Protein AF-A0AA41JHC5-F1 (afdb_monomer_lite)

Sequence (137 aa):
MDTFNIVTPEVTVVEKSEFVQSLSDEYSNNIMLVYNGYAYSFTSIDGGNTESGDTVITLESDNNRIPSSDTHEAGVYELHTDSHCYTLHVYRRDILRSSREGNPTLVLYVRDHESYEYGFGEQMQASIDSRWTRHYE

Foldseek 3Di:
DDDDDDDDDDWPFDDLVVVQVCQVVQPFCFKWKDDPNDIDTFRHWHWDADPVRWIKIKTWHPPQDDDDDPDQDQDWMWIDGPWKIKTFRFPGKDWDQDPDRRIIMIMTGGPGMIMDTVPVVVVVVVVPPPPVPDPDD

Secondary structure (DSSP, 8-state):
-PPP-------B---HHHHHHHHHH---S-EEEEETTEEEEESEEEEEE-TTS-EEEEEE-SSS-----SS---EEEEEE-SSEEEEEEEEEEEEEE-TTT--EEEEEEEEEEEEEETTHHHHHHHHS-GGGG----

Structure (mmCIF, N/CA/C/O backbone):
data_AF-A0AA41JHC5-F1
#
_entry.id   AF-A0AA41JHC5-F1
#
loop_
_atom_site.group_PDB
_atom_site.id
_atom_site.type_symbol
_atom_site.label_atom_id
_atom_site.label_alt_id
_atom_site.label_comp_id
_atom_site.label_asym_id
_atom_site.label_entity_id
_atom_site.label_seq_id
_atom_site.pdbx_PDB_ins_code
_atom_site.Cartn_x
_atom_site.Cartn_y
_atom_site.Cartn_z
_atom_site.occupancy
_atom_site.B_iso_or_equiv
_atom_site.auth_seq_id
_atom_site.auth_comp_id
_atom_site.auth_asym_id
_atom_site.auth_atom_id
_atom_site.pdbx_PDB_model_num
ATOM 1 N N . MET A 1 1 ? -34.062 -26.096 9.152 1.00 37.75 1 MET A N 1
ATOM 2 C CA . MET A 1 1 ? -33.210 -25.253 8.292 1.00 37.75 1 MET A CA 1
ATOM 3 C C . MET A 1 1 ? -32.660 -24.182 9.202 1.00 37.75 1 MET A C 1
ATOM 5 O O . MET A 1 1 ? -33.449 -23.369 9.661 1.00 37.75 1 MET A O 1
ATOM 9 N N . ASP A 1 2 ? -31.375 -24.256 9.536 1.00 43.06 2 ASP A N 1
ATOM 10 C CA . ASP A 1 2 ? -30.721 -23.230 10.347 1.00 43.06 2 ASP A CA 1
ATOM 11 C C . ASP A 1 2 ? -30.351 -22.057 9.438 1.00 43.06 2 ASP A C 1
ATOM 13 O O . ASP A 1 2 ? -29.655 -22.218 8.436 1.00 43.06 2 ASP A O 1
ATOM 17 N N . THR A 1 3 ? -30.897 -20.884 9.740 1.00 42.12 3 THR A N 1
ATOM 18 C CA . THR A 1 3 ? -30.563 -19.624 9.076 1.00 42.12 3 THR A CA 1
ATOM 19 C C . THR A 1 3 ? -29.264 -19.085 9.658 1.00 42.12 3 THR A C 1
ATOM 21 O O . THR A 1 3 ? -29.205 -18.773 10.846 1.00 42.12 3 THR A O 1
ATOM 24 N N . PHE A 1 4 ? -28.234 -18.955 8.826 1.00 42.31 4 PHE A N 1
ATOM 25 C CA . PHE A 1 4 ? -27.011 -18.244 9.182 1.00 42.31 4 PHE A CA 1
ATOM 26 C C . PHE A 1 4 ? -27.235 -16.744 8.968 1.00 42.31 4 PHE A C 1
ATOM 28 O O . PHE A 1 4 ? -27.512 -16.312 7.850 1.00 42.31 4 PHE A O 1
ATOM 35 N N . ASN A 1 5 ? -27.129 -15.956 10.038 1.00 37.88 5 ASN A N 1
ATOM 36 C CA . ASN A 1 5 ? -27.062 -14.502 9.934 1.00 37.88 5 ASN A CA 1
ATOM 37 C C . ASN A 1 5 ? -25.648 -14.122 9.499 1.00 37.88 5 ASN A C 1
ATOM 39 O O . ASN A 1 5 ? -24.709 -14.198 10.287 1.00 37.88 5 ASN A O 1
ATOM 43 N N . ILE A 1 6 ? -25.504 -13.726 8.238 1.00 41.00 6 ILE A N 1
ATOM 44 C CA . ILE A 1 6 ? -24.296 -13.063 7.754 1.00 41.00 6 ILE A CA 1
ATOM 45 C C . ILE A 1 6 ? -24.460 -11.589 8.121 1.00 41.00 6 ILE A C 1
ATOM 47 O O . ILE A 1 6 ? -25.295 -10.898 7.541 1.00 41.00 6 ILE A O 1
ATOM 51 N N . VAL A 1 7 ? -23.720 -11.129 9.129 1.00 46.22 7 VAL A N 1
ATOM 52 C CA . VAL A 1 7 ? -23.624 -9.699 9.436 1.00 46.22 7 VAL A CA 1
ATOM 53 C C . VAL A 1 7 ? -22.674 -9.104 8.405 1.00 46.22 7 VAL A C 1
ATOM 55 O O . VAL A 1 7 ? -21.486 -9.418 8.399 1.00 46.22 7 VAL A O 1
ATOM 58 N N . THR A 1 8 ? -23.218 -8.323 7.477 1.00 40.31 8 THR A N 1
ATOM 59 C CA . THR A 1 8 ? -22.424 -7.579 6.497 1.00 40.31 8 THR A CA 1
ATOM 60 C C . THR A 1 8 ? -21.538 -6.586 7.254 1.00 40.31 8 THR A C 1
ATOM 62 O O . THR A 1 8 ? -22.070 -5.898 8.129 1.00 40.31 8 THR A O 1
ATOM 65 N N . PRO A 1 9 ? -20.224 -6.508 6.971 1.00 48.38 9 PRO A N 1
ATOM 66 C CA . PRO A 1 9 ? -19.355 -5.547 7.636 1.00 48.38 9 PRO A CA 1
ATOM 67 C C . PRO A 1 9 ? -19.883 -4.129 7.414 1.00 48.38 9 PRO A C 1
ATOM 69 O O . PRO A 1 9 ? -20.328 -3.779 6.317 1.00 48.38 9 PRO A O 1
ATOM 72 N N . GLU A 1 10 ? -19.860 -3.331 8.476 1.00 44.47 10 GLU A N 1
ATOM 73 C CA . GLU A 1 10 ? -20.140 -1.907 8.382 1.00 44.47 10 GLU A CA 1
ATOM 74 C C . GLU A 1 10 ? -18.922 -1.269 7.712 1.00 44.47 10 GLU A C 1
ATOM 76 O O . GLU A 1 10 ? -17.845 -1.181 8.296 1.00 44.47 10 GLU A O 1
ATOM 81 N N . VAL A 1 11 ? -19.064 -0.945 6.426 1.00 45.16 11 VAL A N 1
ATOM 82 C CA . VAL A 1 11 ? -18.025 -0.250 5.669 1.00 45.16 11 VAL A CA 1
ATOM 83 C C . VAL A 1 11 ? -17.971 1.172 6.203 1.00 45.16 11 VAL A C 1
ATOM 85 O O . VAL A 1 11 ? -18.859 1.984 5.923 1.00 45.16 11 VAL A O 1
ATOM 88 N N . THR A 1 12 ? -16.940 1.474 6.983 1.00 50.91 12 THR A N 1
ATOM 89 C CA . THR A 1 12 ? -16.666 2.849 7.379 1.00 50.91 12 THR A CA 1
ATOM 90 C C . THR A 1 12 ? -16.015 3.540 6.192 1.00 50.91 12 THR A C 1
ATOM 92 O O . THR A 1 12 ? -14.877 3.253 5.827 1.00 50.91 12 THR A O 1
ATOM 95 N N . VAL A 1 13 ? -16.752 4.449 5.556 1.00 52.34 13 VAL A N 1
ATOM 96 C CA . VAL A 1 13 ? -16.164 5.354 4.568 1.00 52.34 13 VAL A CA 1
ATOM 97 C C . VAL A 1 13 ? -15.363 6.391 5.346 1.00 52.34 13 VAL A C 1
ATOM 99 O O . VAL A 1 13 ? -15.932 7.334 5.892 1.00 52.34 13 VAL A O 1
ATOM 102 N N . VAL A 1 14 ? -14.055 6.176 5.450 1.00 57.12 14 VAL A N 1
ATOM 103 C CA . VAL A 1 14 ? -13.131 7.121 6.083 1.00 57.12 14 VAL A CA 1
ATOM 104 C C . VAL A 1 14 ? -12.909 8.292 5.126 1.00 57.12 14 VAL A C 1
ATOM 106 O O . VAL A 1 14 ? -12.709 8.107 3.921 1.00 57.12 14 VAL A O 1
ATOM 109 N N . GLU A 1 15 ? -12.967 9.526 5.632 1.00 60.53 15 GLU A N 1
ATOM 110 C CA . GLU A 1 15 ? -12.646 10.679 4.794 1.00 60.53 15 GLU A CA 1
ATOM 111 C C . GLU A 1 15 ? -11.172 10.617 4.364 1.00 60.53 15 GLU A C 1
ATOM 113 O O . GLU A 1 15 ? -10.288 10.245 5.133 1.00 60.53 15 GLU A O 1
ATOM 118 N N . LYS A 1 16 ? -10.865 11.026 3.126 1.00 61.09 16 LYS A N 1
ATOM 119 C CA . LYS A 1 16 ? -9.495 10.951 2.573 1.00 61.09 16 LYS A CA 1
ATOM 120 C C . LYS A 1 16 ? -8.427 11.613 3.455 1.00 61.09 16 LYS A C 1
ATOM 122 O O . LYS A 1 16 ? -7.280 11.173 3.454 1.00 61.09 16 LYS A O 1
ATOM 127 N N . SER A 1 17 ? -8.785 12.671 4.184 1.00 60.66 17 SER A N 1
ATOM 128 C CA . SER A 1 17 ? -7.898 13.350 5.136 1.00 60.66 17 SER A CA 1
ATOM 129 C C . SER A 1 17 ? -7.616 12.532 6.394 1.00 60.66 17 SER A C 1
ATOM 131 O O . SER A 1 17 ? -6.518 12.620 6.932 1.00 60.66 17 SER A O 1
ATOM 133 N N . GLU A 1 18 ? -8.581 11.737 6.849 1.00 68.19 18 GLU A N 1
ATOM 134 C CA . GLU A 1 18 ? -8.436 10.866 8.015 1.00 68.19 18 GLU A CA 1
ATOM 135 C C . GLU A 1 18 ? -7.629 9.614 7.660 1.00 68.19 18 GLU A C 1
ATOM 137 O O . GLU A 1 18 ? -6.784 9.200 8.438 1.00 68.19 18 GLU A O 1
ATOM 142 N N . PHE A 1 19 ? -7.781 9.087 6.443 1.00 73.81 19 PHE A N 1
ATOM 143 C CA . PHE A 1 19 ? -7.035 7.921 5.964 1.00 73.81 19 PHE A CA 1
ATOM 144 C C . PHE A 1 19 ? -5.514 8.113 5.952 1.00 73.81 19 PHE A C 1
ATOM 146 O O . PHE A 1 19 ? -4.775 7.268 6.454 1.00 73.81 19 PHE A O 1
ATOM 153 N N . VAL A 1 20 ? -5.034 9.232 5.397 1.00 75.62 20 VAL A N 1
ATOM 154 C CA . VAL A 1 20 ? -3.593 9.538 5.379 1.00 75.62 20 VAL A CA 1
ATOM 155 C C . VAL A 1 20 ? -3.059 9.671 6.803 1.00 75.62 20 VAL A C 1
ATOM 157 O O . VAL A 1 20 ? -1.993 9.145 7.104 1.00 75.62 20 VAL A O 1
ATOM 160 N N . GLN A 1 21 ? -3.825 10.319 7.684 1.00 75.12 21 GLN A N 1
ATOM 161 C CA . GLN A 1 21 ? -3.465 10.460 9.090 1.00 75.12 21 GLN A CA 1
ATOM 162 C C . GLN A 1 21 ? -3.399 9.094 9.789 1.00 75.12 21 GLN A C 1
ATOM 164 O O . GLN A 1 21 ? -2.420 8.820 10.475 1.00 75.12 21 GLN A O 1
ATOM 169 N N . SER A 1 22 ? -4.378 8.213 9.558 1.00 75.94 22 SER A N 1
ATOM 170 C CA . SER A 1 22 ? -4.388 6.849 10.096 1.00 75.94 22 SER A CA 1
ATOM 171 C C . SER A 1 22 ? -3.165 6.048 9.658 1.00 75.94 22 SER A C 1
ATOM 173 O O . SER A 1 22 ? -2.537 5.417 10.499 1.00 75.94 22 SER A O 1
ATOM 175 N N . LEU A 1 23 ? -2.776 6.117 8.380 1.00 78.31 23 LEU A N 1
ATOM 176 C CA . LEU A 1 23 ? -1.573 5.436 7.890 1.00 78.31 23 LEU A CA 1
ATOM 177 C C . LEU A 1 23 ? -0.281 5.991 8.506 1.00 78.31 23 LEU A C 1
ATOM 179 O O . LEU A 1 23 ? 0.626 5.219 8.799 1.00 78.31 23 LEU A O 1
ATOM 183 N N . SER A 1 24 ? -0.183 7.310 8.697 1.00 72.19 24 SER A N 1
ATOM 184 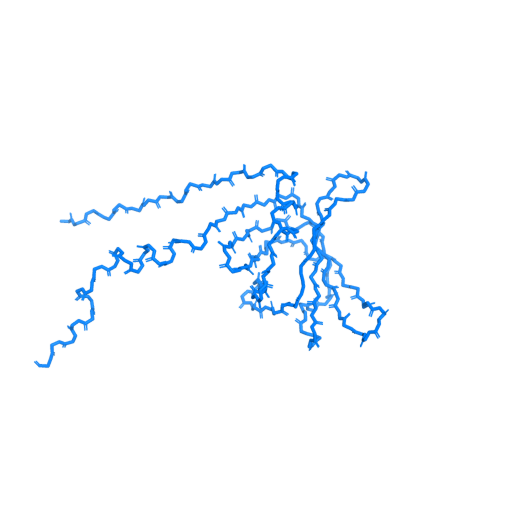C CA . SER A 1 24 ? 0.997 7.945 9.300 1.00 72.19 24 SER A CA 1
ATOM 185 C C . SER A 1 24 ? 1.110 7.702 10.809 1.00 72.19 24 SER A C 1
ATOM 187 O O . SER A 1 24 ? 2.222 7.624 11.333 1.00 72.19 24 SER A O 1
ATOM 189 N N . ASP A 1 25 ? -0.020 7.591 11.510 1.00 71.69 25 ASP A N 1
ATOM 190 C CA . ASP A 1 25 ? -0.064 7.306 12.949 1.00 71.69 25 ASP A CA 1
ATOM 191 C C . ASP A 1 25 ? 0.112 5.808 13.248 1.00 71.69 25 ASP A C 1
ATOM 193 O O . ASP A 1 25 ? 0.493 5.424 14.361 1.00 71.69 25 ASP A O 1
ATOM 197 N N . GLU A 1 26 ? -0.139 4.949 12.259 1.00 66.62 26 GLU A N 1
ATOM 198 C CA . GLU A 1 26 ? -0.013 3.506 12.386 1.00 66.62 26 GLU A CA 1
ATOM 199 C C . GLU A 1 26 ? 1.454 3.064 12.281 1.00 66.62 26 GLU A C 1
ATOM 201 O O . GLU A 1 26 ? 2.006 2.791 11.215 1.00 66.62 26 GLU A O 1
ATOM 206 N N . TYR A 1 27 ? 2.098 2.946 13.442 1.00 62.59 27 TYR A N 1
ATOM 207 C CA . TYR A 1 27 ? 3.426 2.347 13.558 1.00 62.59 27 TYR A CA 1
ATOM 208 C C . TYR A 1 27 ? 3.324 0.818 13.447 1.00 62.59 27 TYR A C 1
ATOM 210 O O . TYR A 1 27 ? 3.307 0.111 14.456 1.00 62.59 27 TYR A O 1
ATOM 218 N N . SER A 1 28 ? 3.204 0.303 12.221 1.00 67.12 28 SER A N 1
ATOM 219 C CA . SER A 1 28 ? 3.044 -1.135 11.989 1.00 67.12 28 SER A CA 1
ATOM 220 C C . SER A 1 28 ? 4.378 -1.848 11.774 1.00 67.12 28 SER A C 1
ATOM 222 O O . SER A 1 28 ? 5.206 -1.428 10.967 1.00 67.12 28 SER A O 1
ATOM 224 N N . ASN A 1 29 ? 4.567 -2.972 12.471 1.00 68.50 29 ASN A N 1
ATOM 225 C CA . ASN A 1 29 ? 5.686 -3.890 12.225 1.00 68.50 29 ASN A CA 1
ATOM 226 C C . ASN A 1 29 ? 5.355 -4.930 11.141 1.00 68.50 29 ASN A C 1
ATOM 228 O O . ASN A 1 29 ? 6.223 -5.719 10.766 1.00 68.50 29 ASN A O 1
ATOM 232 N N . ASN A 1 30 ? 4.107 -4.962 10.665 1.00 81.44 30 ASN A N 1
ATOM 233 C CA . ASN A 1 30 ? 3.605 -5.960 9.734 1.00 81.44 30 ASN A CA 1
ATOM 234 C C . ASN A 1 30 ? 2.814 -5.303 8.600 1.00 81.44 30 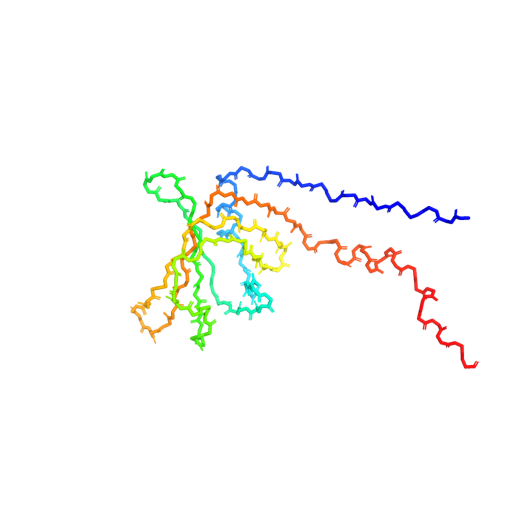ASN A C 1
ATOM 236 O O . ASN A 1 30 ? 1.586 -5.269 8.607 1.00 81.44 30 ASN A O 1
ATOM 240 N N . ILE A 1 31 ? 3.544 -4.788 7.612 1.00 88.50 31 ILE A N 1
ATOM 241 C CA . ILE A 1 31 ? 2.959 -4.157 6.431 1.00 88.50 31 ILE A CA 1
ATOM 242 C C . ILE A 1 31 ? 3.002 -5.166 5.285 1.00 88.50 31 ILE A C 1
ATOM 244 O O . ILE A 1 31 ? 4.074 -5.532 4.788 1.00 88.50 31 ILE A O 1
ATOM 248 N N . MET A 1 32 ? 1.829 -5.621 4.852 1.00 89.81 32 MET A N 1
ATOM 249 C CA . MET A 1 32 ? 1.682 -6.572 3.751 1.00 89.81 32 MET A CA 1
ATOM 250 C C . MET A 1 32 ? 0.776 -5.995 2.668 1.00 89.81 32 MET A C 1
ATOM 252 O O . MET A 1 32 ? -0.336 -5.566 2.947 1.00 89.81 32 MET A O 1
ATOM 256 N N . LEU A 1 33 ? 1.217 -6.042 1.414 1.00 89.81 33 LEU A N 1
ATOM 257 C CA . LEU A 1 33 ? 0.375 -5.736 0.260 1.00 89.81 33 LEU A CA 1
ATOM 258 C C . LEU A 1 33 ? 0.026 -7.029 -0.467 1.00 89.81 33 LEU A C 1
ATOM 260 O O . LEU A 1 33 ? 0.925 -7.751 -0.902 1.00 89.81 33 LEU A O 1
ATOM 264 N N . VAL A 1 34 ? -1.258 -7.296 -0.656 1.00 89.06 34 VAL A N 1
ATOM 265 C CA . VAL A 1 34 ? -1.752 -8.381 -1.495 1.00 89.06 34 VAL A CA 1
ATOM 266 C C . VAL A 1 34 ? -2.188 -7.816 -2.842 1.00 89.06 34 VAL A C 1
ATOM 268 O O . VAL A 1 34 ? -2.980 -6.878 -2.939 1.00 89.06 34 VAL A O 1
ATOM 271 N N . TYR A 1 35 ? -1.637 -8.389 -3.908 1.00 85.31 35 TYR A N 1
ATOM 272 C CA . TYR A 1 35 ? -1.953 -8.022 -5.282 1.00 85.31 35 TYR A CA 1
ATOM 273 C C . TYR A 1 35 ? -1.866 -9.244 -6.194 1.00 85.31 35 TYR A C 1
ATOM 275 O O . TYR A 1 35 ? -0.895 -9.999 -6.137 1.00 85.31 35 TYR A O 1
ATOM 283 N N . ASN A 1 36 ? -2.879 -9.449 -7.042 1.00 81.81 36 ASN A N 1
ATOM 284 C CA . ASN A 1 36 ? -2.968 -10.589 -7.965 1.00 81.81 36 ASN A CA 1
ATOM 285 C C . ASN A 1 36 ? -2.714 -11.959 -7.294 1.00 81.81 36 ASN A C 1
ATOM 287 O O . ASN A 1 36 ? -2.129 -12.856 -7.897 1.00 81.81 36 ASN A O 1
ATOM 291 N N . GLY A 1 37 ? -3.145 -12.123 -6.037 1.00 77.19 37 GLY A N 1
ATOM 292 C CA . GLY A 1 37 ? -2.977 -13.364 -5.271 1.00 77.19 37 GLY A CA 1
ATOM 293 C C . GLY A 1 37 ? -1.586 -13.578 -4.660 1.00 77.19 37 GLY A C 1
ATOM 294 O O . GLY A 1 37 ? -1.335 -14.643 -4.101 1.00 77.19 37 GLY A O 1
ATOM 295 N N . TYR A 1 38 ? -0.693 -12.589 -4.735 1.00 83.06 38 TYR A N 1
ATOM 296 C CA . TYR A 1 38 ? 0.625 -12.612 -4.098 1.00 83.06 38 TYR A CA 1
ATOM 297 C C . TYR A 1 38 ? 0.699 -11.591 -2.966 1.00 83.06 38 TYR A C 1
ATOM 299 O O . TYR A 1 38 ? 0.200 -10.479 -3.112 1.00 83.06 38 TYR A O 1
ATOM 307 N N . ALA A 1 39 ? 1.359 -11.961 -1.867 1.00 86.75 39 ALA A N 1
ATOM 308 C CA . ALA A 1 39 ? 1.621 -11.081 -0.731 1.00 86.75 39 ALA A CA 1
ATOM 309 C C . ALA A 1 39 ? 3.073 -10.573 -0.750 1.00 86.75 39 ALA A C 1
ATOM 311 O O . ALA A 1 39 ? 4.011 -11.355 -0.936 1.00 86.75 39 ALA A O 1
ATOM 312 N N . TYR A 1 40 ? 3.251 -9.272 -0.527 1.00 87.69 40 TYR A N 1
ATOM 313 C CA . TYR A 1 40 ? 4.533 -8.566 -0.543 1.00 87.69 40 TYR A CA 1
ATOM 314 C C . TYR A 1 40 ? 4.740 -7.824 0.776 1.00 87.69 40 TYR A C 1
ATOM 316 O O . TYR A 1 40 ? 3.863 -7.082 1.207 1.00 87.69 40 TYR A O 1
ATOM 324 N N . SER A 1 41 ? 5.885 -8.044 1.421 1.00 88.69 41 SER A N 1
ATOM 325 C CA . SER A 1 41 ? 6.227 -7.447 2.717 1.00 88.69 41 SER A CA 1
ATOM 326 C C . SER A 1 41 ? 6.953 -6.122 2.552 1.00 88.69 41 SER A C 1
ATOM 328 O O . SER A 1 41 ? 7.904 -6.038 1.767 1.00 88.69 41 SER A O 1
ATOM 330 N N . PHE A 1 42 ? 6.571 -5.145 3.364 1.00 88.50 42 PHE A N 1
ATOM 331 C CA . PHE A 1 42 ? 7.184 -3.826 3.412 1.00 88.50 42 PHE A CA 1
ATOM 332 C C . PHE A 1 42 ? 7.633 -3.503 4.835 1.00 88.50 42 PHE A C 1
ATOM 334 O O . PHE A 1 42 ? 7.077 -4.005 5.810 1.00 88.50 42 PHE A O 1
ATOM 341 N N . THR A 1 43 ? 8.678 -2.694 4.941 1.00 88.31 43 THR A N 1
ATOM 342 C CA . THR A 1 43 ? 9.269 -2.272 6.216 1.00 88.31 43 THR A CA 1
ATOM 343 C C . THR A 1 43 ? 8.800 -0.898 6.652 1.00 88.31 43 THR A C 1
ATOM 345 O O . THR A 1 43 ? 8.917 -0.560 7.826 1.00 88.31 43 THR A O 1
ATOM 348 N N . SER A 1 44 ? 8.272 -0.105 5.724 1.00 87.75 44 SER A N 1
ATOM 349 C CA . SER A 1 44 ? 7.672 1.184 6.029 1.00 87.75 44 SER A CA 1
ATOM 350 C C . SER A 1 44 ? 6.499 1.473 5.104 1.00 87.75 44 SER A C 1
ATOM 352 O O . SER A 1 44 ? 6.441 1.013 3.957 1.00 87.75 44 SER A O 1
ATOM 354 N N . ILE A 1 45 ? 5.563 2.241 5.646 1.00 88.06 45 ILE A N 1
ATOM 355 C CA . ILE A 1 45 ? 4.431 2.820 4.946 1.00 88.06 45 ILE A CA 1
ATOM 356 C C . ILE A 1 45 ? 4.405 4.309 5.256 1.00 88.06 45 ILE A C 1
ATOM 358 O O . ILE A 1 45 ? 4.651 4.718 6.388 1.00 88.06 45 ILE A O 1
ATOM 362 N N . ASP A 1 46 ? 4.129 5.107 4.237 1.00 86.62 46 ASP A N 1
ATOM 363 C CA . ASP A 1 46 ? 3.891 6.534 4.376 1.00 86.62 46 ASP A CA 1
ATOM 364 C C . ASP A 1 46 ? 2.729 6.960 3.477 1.00 86.62 46 ASP A C 1
ATOM 366 O O . ASP A 1 46 ? 2.493 6.378 2.412 1.00 86.62 46 ASP A O 1
ATOM 370 N N . GLY A 1 47 ? 1.998 7.975 3.918 1.00 86.44 47 GLY A N 1
ATOM 371 C CA . GLY A 1 47 ? 0.828 8.515 3.246 1.00 86.44 47 GLY A CA 1
ATOM 372 C C . GLY A 1 47 ? 1.018 9.993 2.932 1.00 86.44 47 GLY A C 1
ATOM 373 O O . GLY A 1 47 ? 1.612 10.748 3.695 1.00 86.44 47 GLY A O 1
ATOM 374 N N . GLY A 1 48 ? 0.477 10.444 1.807 1.00 86.50 48 GLY A N 1
ATOM 375 C CA . GLY A 1 48 ? 0.521 11.851 1.439 1.00 86.50 48 GLY A CA 1
ATOM 376 C C . GLY A 1 48 ? -0.551 12.228 0.437 1.00 86.50 48 GLY A C 1
ATOM 377 O O . GLY A 1 48 ? -1.286 11.388 -0.078 1.00 86.50 48 GLY A O 1
ATOM 378 N N . ASN A 1 49 ? -0.621 13.520 0.136 1.00 85.44 49 ASN A N 1
ATOM 379 C CA . ASN A 1 49 ? -1.441 14.036 -0.950 1.00 85.44 49 ASN A CA 1
ATOM 380 C C . ASN A 1 49 ? -0.539 14.729 -1.970 1.00 85.44 49 ASN A C 1
ATOM 382 O O . ASN A 1 49 ? 0.384 15.459 -1.606 1.00 85.44 49 ASN A O 1
ATOM 386 N N . THR A 1 50 ? -0.803 14.511 -3.255 1.00 81.38 50 THR A N 1
ATOM 387 C CA . THR A 1 50 ? -0.174 15.296 -4.323 1.00 81.38 50 THR A CA 1
ATOM 388 C C . THR A 1 50 ? -0.706 16.729 -4.325 1.00 81.38 50 THR A C 1
ATOM 390 O O . THR A 1 50 ? -1.792 17.005 -3.816 1.00 81.38 50 THR A O 1
ATOM 393 N N . GLU A 1 51 ? -0.006 17.638 -5.007 1.00 77.56 51 GLU A N 1
ATOM 394 C CA . GLU A 1 51 ? -0.502 19.001 -5.269 1.00 7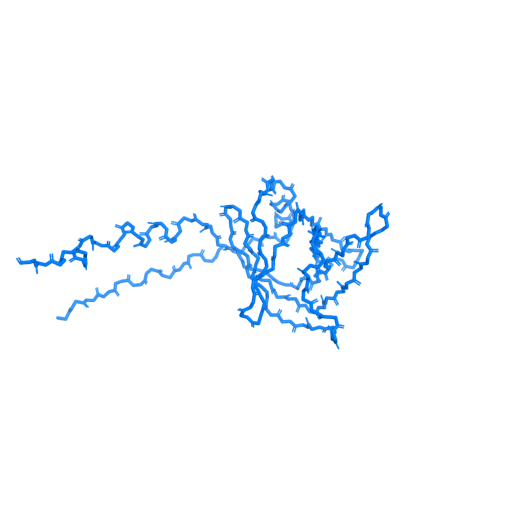7.56 51 GLU A CA 1
ATOM 395 C C . GLU A 1 51 ? -1.849 19.017 -6.018 1.00 77.56 51 GLU A C 1
ATOM 397 O O . GLU A 1 51 ? -2.589 19.994 -5.951 1.00 77.56 51 GLU A O 1
ATOM 402 N N . SER A 1 52 ? -2.178 17.926 -6.721 1.00 75.56 52 SER A N 1
ATOM 403 C CA . SER A 1 52 ? -3.447 17.749 -7.440 1.00 75.56 52 SER A CA 1
ATOM 404 C C . SER A 1 52 ? -4.588 17.238 -6.548 1.00 75.56 52 SER A C 1
ATOM 406 O O . SER A 1 52 ? -5.719 17.143 -7.016 1.00 75.56 52 SER A O 1
ATOM 408 N N . GLY A 1 53 ? -4.313 16.921 -5.276 1.00 72.81 53 GLY A N 1
ATOM 409 C CA . GLY A 1 53 ? -5.293 16.395 -4.319 1.00 72.81 53 GLY A CA 1
ATOM 410 C C . GLY A 1 53 ? -5.474 14.875 -4.354 1.00 72.81 53 GLY A C 1
ATOM 411 O O . GLY A 1 53 ? -6.368 14.356 -3.687 1.00 72.81 53 GLY A O 1
ATOM 412 N N . ASP A 1 54 ? -4.648 14.153 -5.114 1.00 80.38 54 ASP A N 1
ATOM 413 C CA . ASP A 1 54 ? -4.660 12.687 -5.112 1.00 80.38 54 ASP A CA 1
ATOM 414 C C . ASP A 1 54 ? -3.928 12.127 -3.897 1.00 80.38 54 ASP A C 1
ATOM 416 O O . ASP A 1 54 ? -2.825 12.579 -3.582 1.00 80.38 54 ASP A O 1
ATOM 420 N N . THR A 1 55 ? -4.501 11.094 -3.286 1.00 87.00 55 THR A N 1
ATOM 421 C CA . THR A 1 55 ? -3.874 10.345 -2.199 1.00 87.00 55 THR A CA 1
ATOM 422 C C . THR A 1 55 ? -2.772 9.442 -2.747 1.00 87.00 55 THR A C 1
ATOM 424 O O . THR A 1 55 ? -2.961 8.724 -3.733 1.00 87.00 55 THR A O 1
ATOM 427 N N . VAL A 1 56 ? -1.617 9.470 -2.092 1.00 89.44 56 VAL A N 1
ATOM 428 C CA . VAL A 1 56 ? -0.439 8.674 -2.432 1.00 89.44 56 VAL A CA 1
ATOM 429 C C . VAL A 1 56 ? -0.039 7.845 -1.229 1.00 89.44 56 VAL A C 1
ATOM 431 O O . VAL A 1 56 ? 0.060 8.369 -0.123 1.00 89.44 56 VAL A O 1
ATOM 434 N N . ILE A 1 57 ? 0.224 6.565 -1.467 1.00 90.81 57 ILE A N 1
ATOM 435 C CA . ILE A 1 57 ? 0.796 5.655 -0.476 1.00 90.81 57 ILE A CA 1
ATOM 436 C C . ILE A 1 57 ? 2.165 5.219 -0.971 1.00 90.81 57 ILE A C 1
ATOM 438 O O . ILE A 1 57 ? 2.315 4.796 -2.119 1.00 90.81 57 ILE A O 1
ATOM 442 N N . THR A 1 58 ? 3.154 5.320 -0.099 1.00 90.38 58 THR A N 1
ATOM 443 C CA . THR A 1 58 ? 4.540 4.952 -0.360 1.00 90.38 58 THR A CA 1
ATOM 444 C C . THR A 1 58 ? 4.900 3.772 0.529 1.00 90.38 58 THR A C 1
ATOM 446 O O . THR A 1 58 ? 4.722 3.839 1.739 1.00 90.38 58 THR A O 1
ATOM 449 N N . LEU A 1 59 ? 5.391 2.688 -0.067 1.00 90.38 59 LEU A N 1
ATOM 450 C CA . LEU A 1 59 ? 5.760 1.458 0.633 1.00 90.38 59 LEU A CA 1
ATOM 451 C C . LEU A 1 59 ? 7.224 1.121 0.339 1.00 90.38 59 LEU A C 1
ATOM 453 O O . LEU A 1 59 ? 7.594 0.979 -0.829 1.00 90.38 59 LEU A O 1
ATOM 457 N N . GLU A 1 60 ? 8.064 0.973 1.362 1.00 89.69 60 GLU A N 1
ATOM 458 C CA . GLU A 1 60 ? 9.481 0.606 1.197 1.00 89.69 60 GLU A CA 1
ATOM 459 C C . GLU A 1 60 ? 9.719 -0.872 1.512 1.00 89.69 60 GLU A C 1
ATOM 461 O O . GLU A 1 60 ? 9.183 -1.407 2.480 1.00 89.69 60 GLU A O 1
ATOM 466 N N . SER A 1 61 ? 10.517 -1.549 0.684 1.00 87.06 61 SER A N 1
ATOM 467 C CA . SER A 1 61 ? 10.883 -2.956 0.869 1.00 87.06 61 SER A CA 1
ATOM 468 C C . SER A 1 61 ? 12.386 -3.095 1.110 1.00 87.06 61 SER A C 1
ATOM 470 O O . SER A 1 61 ? 13.192 -2.582 0.336 1.00 87.06 61 SER A O 1
ATOM 472 N N . ASP A 1 62 ? 12.771 -3.843 2.142 1.00 81.81 62 ASP A N 1
ATOM 473 C CA . ASP A 1 62 ? 14.166 -4.118 2.523 1.00 81.81 62 ASP A CA 1
ATOM 474 C C . ASP A 1 62 ? 14.838 -5.238 1.708 1.00 81.81 62 ASP A C 1
ATOM 476 O O . ASP A 1 62 ? 16.056 -5.407 1.740 1.00 81.81 62 ASP A O 1
ATOM 480 N N . ASN A 1 63 ? 14.055 -6.035 0.981 1.00 74.75 63 ASN A N 1
ATOM 481 C CA . ASN A 1 63 ? 14.506 -7.288 0.371 1.00 74.75 63 ASN A CA 1
ATOM 482 C C . ASN A 1 63 ? 14.319 -7.328 -1.154 1.00 74.75 63 ASN A C 1
ATOM 484 O O . ASN A 1 63 ? 14.409 -8.390 -1.777 1.00 74.75 63 ASN A O 1
ATOM 488 N N . ASN A 1 64 ? 14.071 -6.167 -1.760 1.00 72.88 64 ASN A N 1
ATOM 489 C CA . ASN A 1 64 ? 13.786 -5.986 -3.181 1.00 72.88 64 ASN A CA 1
ATOM 490 C C . ASN A 1 64 ? 12.560 -6.756 -3.712 1.00 72.88 64 ASN A C 1
ATOM 492 O O . ASN A 1 64 ? 12.428 -6.918 -4.929 1.00 72.88 64 ASN A O 1
ATOM 496 N N . ARG A 1 65 ? 11.658 -7.239 -2.848 1.00 77.75 65 ARG A N 1
ATOM 497 C CA . ARG A 1 65 ? 10.461 -7.984 -3.266 1.00 77.75 65 ARG A CA 1
ATOM 498 C C . ARG A 1 65 ? 9.262 -7.059 -3.346 1.00 77.75 65 ARG A C 1
ATOM 500 O O . ARG A 1 65 ? 8.419 -7.018 -2.459 1.00 77.75 65 ARG A O 1
ATOM 507 N N . ILE A 1 66 ? 9.176 -6.365 -4.467 1.00 81.44 66 ILE A N 1
ATOM 508 C CA . ILE A 1 66 ? 7.997 -5.596 -4.855 1.00 81.44 66 ILE A CA 1
ATOM 509 C C . ILE A 1 66 ? 7.352 -6.217 -6.102 1.00 81.44 66 ILE A C 1
ATOM 511 O O . ILE A 1 66 ? 8.036 -6.935 -6.842 1.00 81.44 66 ILE A O 1
ATOM 515 N N . PRO A 1 67 ? 6.057 -5.965 -6.359 1.00 80.56 67 PRO A N 1
ATOM 516 C CA . PRO A 1 67 ? 5.422 -6.342 -7.621 1.00 80.56 67 PRO A CA 1
ATOM 517 C C . PRO A 1 67 ? 6.252 -5.859 -8.826 1.00 80.56 67 PRO A C 1
ATOM 519 O O . PRO A 1 67 ? 6.763 -4.738 -8.800 1.00 80.56 67 PRO A O 1
ATOM 522 N N . SER A 1 68 ? 6.416 -6.682 -9.871 1.00 73.69 68 SER A N 1
ATOM 523 C CA . SER A 1 68 ? 7.227 -6.306 -11.044 1.00 73.69 68 SER A CA 1
ATOM 524 C C . SER A 1 68 ? 6.617 -5.127 -11.816 1.00 73.69 68 SER A C 1
ATOM 526 O O . SER A 1 68 ? 5.411 -4.892 -11.783 1.00 73.69 68 SER A O 1
ATOM 528 N N . SER A 1 69 ? 7.472 -4.353 -12.493 1.00 63.00 69 SER A N 1
ATOM 529 C CA . SER A 1 69 ? 7.169 -3.016 -13.023 1.00 63.00 69 SER A CA 1
ATOM 530 C C . SER A 1 69 ? 6.627 -2.979 -14.453 1.00 63.00 69 SER A C 1
ATOM 532 O O . SER A 1 69 ? 6.802 -1.972 -15.136 1.00 63.00 69 SER A O 1
ATOM 534 N N . ASP A 1 70 ? 6.019 -4.048 -14.957 1.00 56.16 70 ASP A N 1
ATOM 535 C CA . ASP A 1 70 ? 5.824 -4.162 -16.410 1.00 56.16 70 ASP A CA 1
ATOM 536 C C . ASP A 1 70 ? 4.672 -3.290 -16.957 1.00 56.16 70 ASP A C 1
ATOM 538 O O . ASP A 1 70 ? 4.498 -3.171 -18.169 1.00 56.16 70 ASP A O 1
ATOM 542 N N . THR A 1 71 ? 3.933 -2.602 -16.079 1.00 54.25 71 THR A N 1
ATOM 543 C CA . THR A 1 71 ? 2.753 -1.782 -16.401 1.00 54.25 71 THR A CA 1
ATOM 544 C C . THR A 1 71 ? 2.430 -0.767 -15.286 1.00 54.25 71 THR A C 1
ATOM 546 O O . THR A 1 71 ? 2.583 -1.054 -14.090 1.00 54.25 71 THR A O 1
ATOM 549 N N . HIS A 1 72 ? 1.899 0.405 -15.674 1.00 65.56 72 HIS A N 1
ATOM 550 C CA . HIS A 1 72 ? 1.138 1.315 -14.798 1.00 65.56 72 HIS A CA 1
ATOM 551 C C . HIS A 1 72 ? -0.203 0.662 -14.427 1.00 65.56 72 HIS A C 1
ATOM 553 O O . HIS A 1 72 ? -1.267 1.068 -14.890 1.00 65.56 72 HIS A O 1
ATOM 559 N N . GLU A 1 73 ? -0.143 -0.426 -13.671 1.00 73.56 73 GLU A N 1
ATOM 560 C CA . GLU A 1 73 ? -1.302 -1.264 -13.390 1.00 73.56 73 GLU A CA 1
ATOM 561 C C . GLU A 1 73 ? -2.225 -0.572 -12.389 1.00 73.56 73 GLU A C 1
ATOM 563 O O . GLU A 1 73 ? -1.996 -0.567 -11.182 1.00 73.56 73 GLU A O 1
ATOM 568 N N . ALA A 1 74 ? -3.275 0.048 -12.926 1.00 85.81 74 ALA A N 1
ATOM 569 C CA . ALA A 1 74 ? -4.474 0.342 -12.166 1.00 85.81 74 ALA A CA 1
ATOM 570 C C . ALA A 1 74 ? -5.110 -0.976 -11.702 1.00 85.81 74 ALA A C 1
ATOM 572 O O . ALA A 1 74 ? -5.097 -1.973 -12.429 1.00 85.81 74 ALA A O 1
ATOM 573 N N . GLY A 1 75 ? -5.696 -0.984 -10.514 1.00 88.38 75 GLY A N 1
ATOM 574 C CA . GLY A 1 75 ? -6.301 -2.182 -9.962 1.00 88.38 75 GLY A CA 1
ATOM 575 C C . GLY A 1 75 ? -6.719 -2.022 -8.513 1.00 88.38 75 GLY A C 1
ATOM 576 O O . GLY A 1 75 ? -6.676 -0.932 -7.943 1.00 88.38 75 GLY A O 1
ATOM 577 N N . VAL A 1 76 ? -7.133 -3.146 -7.942 1.00 89.62 76 VAL A N 1
ATOM 578 C CA . VAL A 1 76 ? -7.461 -3.259 -6.525 1.00 89.62 76 VAL A CA 1
ATOM 579 C C . VAL A 1 76 ? -6.273 -3.888 -5.816 1.00 89.62 76 VAL A C 1
ATOM 581 O O . VAL A 1 76 ? -5.768 -4.928 -6.245 1.00 89.62 76 VAL A O 1
ATOM 584 N N . TYR A 1 77 ? -5.825 -3.229 -4.758 1.00 91.06 77 TYR A N 1
ATOM 585 C CA . TYR A 1 77 ? -4.761 -3.691 -3.882 1.00 91.06 77 TYR A CA 1
ATOM 586 C C . TYR A 1 77 ? -5.328 -3.836 -2.481 1.00 91.06 77 TYR A C 1
ATOM 588 O O . TYR A 1 77 ? -6.156 -3.029 -2.074 1.00 91.06 77 TYR A O 1
ATOM 596 N N . GLU A 1 78 ? -4.871 -4.836 -1.746 1.00 90.81 78 GLU A N 1
ATOM 597 C CA . GLU A 1 78 ? -5.262 -5.019 -0.353 1.00 90.81 78 GLU A CA 1
ATOM 598 C C . GLU A 1 78 ? -4.033 -4.774 0.517 1.00 90.81 78 GLU A C 1
ATOM 600 O O . GLU A 1 78 ? -2.998 -5.419 0.352 1.00 90.81 78 GLU A O 1
ATOM 605 N N . LEU A 1 79 ? -4.104 -3.764 1.374 1.00 90.25 79 LEU A N 1
ATOM 606 C CA . LEU A 1 79 ? -3.035 -3.375 2.276 1.00 90.25 79 LEU A CA 1
ATOM 607 C C . LEU A 1 79 ? -3.417 -3.803 3.683 1.00 90.25 79 LEU A C 1
ATOM 609 O O . LEU A 1 79 ? -4.431 -3.371 4.215 1.00 90.25 79 LEU A O 1
ATOM 613 N N . HIS A 1 80 ? -2.566 -4.598 4.299 1.00 88.50 80 HIS A N 1
ATOM 614 C CA . HIS A 1 80 ? -2.741 -5.067 5.656 1.00 88.50 80 HIS A CA 1
ATOM 615 C C . HIS A 1 80 ? -1.681 -4.442 6.549 1.00 88.50 80 HIS A C 1
ATOM 617 O O . HIS A 1 80 ? -0.490 -4.461 6.224 1.00 88.50 80 HIS A O 1
ATOM 623 N N . THR A 1 81 ? -2.145 -3.928 7.675 1.00 86.25 81 THR A N 1
ATOM 624 C CA . THR A 1 81 ? -1.354 -3.459 8.805 1.00 86.25 81 THR A CA 1
ATOM 625 C C . THR A 1 81 ? -1.714 -4.291 10.037 1.00 86.25 81 THR A C 1
ATOM 627 O O . THR A 1 81 ? -2.544 -5.202 9.968 1.00 86.25 81 THR A O 1
ATOM 630 N N . ASP A 1 82 ? -1.091 -4.009 11.181 1.00 80.81 82 ASP A N 1
ATOM 631 C CA . ASP A 1 82 ? -1.373 -4.741 12.422 1.00 80.81 82 ASP A CA 1
ATOM 632 C C . ASP A 1 82 ? -2.833 -4.600 12.882 1.00 80.81 82 ASP A C 1
ATOM 634 O O . ASP A 1 82 ? -3.375 -5.529 13.480 1.00 80.81 82 ASP A O 1
ATOM 638 N N . SER A 1 83 ? -3.472 -3.453 12.623 1.00 76.75 83 SER A N 1
ATOM 639 C CA . SER A 1 83 ? -4.817 -3.166 13.135 1.00 76.75 83 SER A CA 1
ATOM 640 C C . SER A 1 83 ? -5.899 -3.079 12.061 1.00 76.75 83 SER A C 1
ATOM 642 O O . SER A 1 83 ? -7.078 -3.248 12.378 1.00 76.75 83 SER A O 1
ATOM 644 N N . HIS A 1 84 ? -5.524 -2.884 10.794 1.00 81.75 84 HIS A N 1
ATOM 645 C CA . HIS A 1 84 ? -6.474 -2.664 9.711 1.00 81.75 84 HIS A CA 1
ATOM 646 C C . HIS A 1 84 ? -6.126 -3.425 8.428 1.00 81.75 84 HIS A C 1
ATOM 648 O O . HIS A 1 84 ? -4.983 -3.770 8.133 1.00 81.75 84 HIS A O 1
ATOM 654 N N . CYS A 1 85 ? -7.160 -3.662 7.633 1.00 86.06 85 CYS A N 1
ATOM 655 C CA . CYS A 1 85 ? -7.067 -4.000 6.229 1.00 86.06 85 CYS A CA 1
ATOM 656 C C . CYS A 1 85 ? -7.698 -2.867 5.415 1.00 86.06 85 CYS A C 1
ATOM 658 O O . CYS A 1 85 ? -8.792 -2.398 5.728 1.00 86.06 85 CYS A O 1
ATOM 660 N N . TYR A 1 86 ? -7.016 -2.441 4.361 1.00 86.75 86 TYR A N 1
ATOM 661 C CA . TYR A 1 86 ? -7.469 -1.411 3.446 1.00 86.75 86 TYR A CA 1
ATOM 662 C C . TYR A 1 86 ? -7.582 -1.987 2.041 1.00 86.75 86 TYR A C 1
ATOM 664 O O . TYR A 1 86 ? -6.604 -2.475 1.475 1.00 86.75 86 TYR A O 1
ATOM 672 N N . THR A 1 87 ? -8.761 -1.873 1.440 1.00 89.94 87 THR A N 1
ATOM 673 C CA . THR A 1 87 ? -8.928 -2.090 0.002 1.00 89.94 87 THR A CA 1
ATOM 674 C C . THR A 1 87 ? -8.648 -0.777 -0.714 1.00 89.94 87 THR A C 1
ATOM 676 O O . THR A 1 87 ? -9.299 0.229 -0.457 1.00 89.94 87 THR A O 1
ATOM 679 N N . LEU A 1 88 ? -7.661 -0.768 -1.605 1.00 90.75 88 LEU A N 1
ATOM 680 C CA . LEU A 1 88 ? -7.165 0.416 -2.296 1.00 90.75 88 LEU A CA 1
ATOM 681 C C . LEU A 1 88 ? -7.513 0.342 -3.782 1.00 90.75 88 LEU A C 1
ATOM 683 O O . LEU A 1 88 ? -7.059 -0.552 -4.500 1.00 90.75 88 LEU A O 1
ATOM 687 N N . HIS A 1 89 ? -8.252 1.333 -4.273 1.00 90.56 89 HIS A N 1
ATOM 688 C CA . HIS A 1 89 ? -8.524 1.500 -5.697 1.00 90.56 89 HIS A CA 1
ATOM 689 C C . HIS A 1 89 ? -7.436 2.365 -6.326 1.00 90.56 89 HIS A C 1
ATOM 691 O O . HIS A 1 89 ? -7.512 3.599 -6.366 1.00 90.56 89 HIS A O 1
ATOM 697 N N . VAL A 1 90 ? -6.400 1.699 -6.823 1.00 90.62 90 VAL A N 1
ATOM 698 C CA . VAL A 1 90 ? -5.216 2.326 -7.403 1.00 90.62 90 VAL A CA 1
ATOM 699 C C . VAL A 1 90 ? -5.465 2.602 -8.879 1.00 90.62 90 VAL A C 1
ATOM 701 O O . VAL A 1 90 ? -5.812 1.703 -9.641 1.00 90.62 90 VAL A O 1
ATOM 704 N N . TYR A 1 91 ? -5.282 3.848 -9.311 1.00 89.69 91 TYR A N 1
ATOM 705 C CA . TYR A 1 91 ? -5.418 4.214 -10.727 1.00 89.69 91 TYR A CA 1
ATOM 706 C C . TYR A 1 91 ? -4.068 4.304 -11.448 1.00 89.69 91 TYR A C 1
ATOM 708 O O . TYR A 1 91 ? -4.023 4.345 -12.678 1.00 89.69 91 TYR A O 1
ATOM 716 N N . ARG A 1 92 ? -2.973 4.358 -10.687 1.00 88.12 92 ARG A N 1
ATOM 717 C CA . ARG A 1 92 ? -1.599 4.363 -11.182 1.00 88.12 92 ARG A C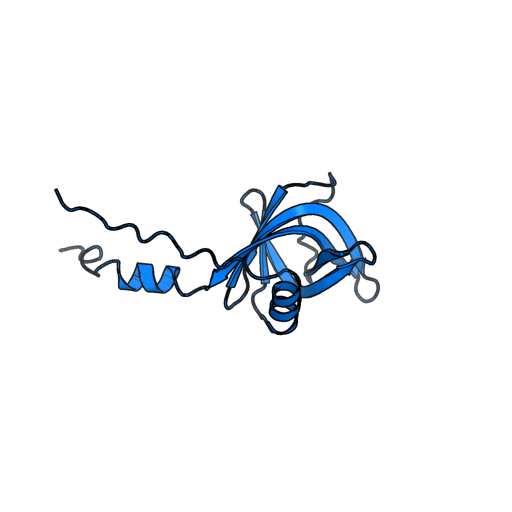A 1
ATOM 718 C C . ARG A 1 92 ? -0.669 3.846 -10.089 1.00 88.12 92 ARG A C 1
ATOM 720 O O . ARG A 1 92 ? -0.842 4.188 -8.924 1.00 88.12 92 ARG A O 1
ATOM 727 N N . ARG A 1 93 ? 0.359 3.097 -10.481 1.00 84.81 93 ARG A N 1
ATOM 728 C CA . ARG A 1 93 ? 1.511 2.786 -9.629 1.00 84.81 93 ARG A CA 1
ATOM 729 C C . ARG A 1 93 ? 2.807 3.204 -10.304 1.00 84.81 93 ARG A C 1
ATOM 731 O O . ARG A 1 93 ? 2.886 3.154 -11.533 1.00 84.81 93 ARG A O 1
ATOM 738 N N . ASP A 1 94 ? 3.803 3.527 -9.492 1.00 85.50 94 ASP A N 1
ATOM 739 C CA . ASP A 1 94 ? 5.186 3.724 -9.910 1.00 85.50 94 ASP A CA 1
ATOM 740 C C . ASP A 1 94 ? 6.135 2.979 -8.961 1.00 85.50 94 ASP A C 1
ATOM 742 O O . ASP A 1 94 ? 5.830 2.744 -7.792 1.00 85.50 94 ASP A O 1
ATOM 746 N N . ILE A 1 95 ? 7.301 2.596 -9.479 1.00 83.00 95 ILE A N 1
ATOM 747 C CA . ILE A 1 95 ? 8.360 1.946 -8.708 1.00 83.00 95 ILE A CA 1
ATOM 748 C C . ILE A 1 95 ? 9.590 2.835 -8.769 1.00 83.00 95 ILE A C 1
ATOM 750 O O . ILE A 1 95 ? 10.147 3.079 -9.841 1.00 83.00 95 ILE A O 1
ATOM 754 N N . LEU A 1 96 ? 10.018 3.308 -7.606 1.00 78.62 96 LEU A N 1
ATOM 755 C CA . LEU A 1 96 ? 11.197 4.143 -7.447 1.00 78.62 96 LEU A CA 1
ATOM 756 C C . LEU A 1 96 ? 12.277 3.336 -6.732 1.00 78.62 96 LEU A C 1
ATOM 758 O O . LEU A 1 96 ? 11.989 2.543 -5.845 1.00 78.62 96 LEU A O 1
ATOM 762 N N . ARG A 1 97 ? 13.542 3.527 -7.100 1.00 71.56 97 ARG A N 1
ATOM 763 C CA . ARG A 1 97 ? 14.659 3.051 -6.274 1.00 71.56 97 ARG A CA 1
ATOM 764 C C . ARG A 1 97 ? 15.119 4.218 -5.415 1.00 71.56 97 ARG A C 1
ATOM 766 O O . ARG A 1 97 ? 15.598 5.208 -5.967 1.00 71.56 97 ARG A O 1
ATOM 773 N N . SER A 1 98 ? 14.957 4.120 -4.097 1.00 64.25 98 SER A N 1
ATOM 774 C CA . SER A 1 98 ? 15.422 5.162 -3.182 1.00 64.25 98 SER A CA 1
ATOM 775 C C . SER A 1 98 ? 16.945 5.096 -3.037 1.00 64.25 98 SER A C 1
ATOM 777 O O . SER A 1 98 ? 17.537 4.023 -2.874 1.00 64.25 98 SER A O 1
ATOM 779 N N . SER A 1 99 ? 17.617 6.247 -3.109 1.00 56.22 99 SER A N 1
ATOM 780 C CA . SER A 1 99 ? 19.063 6.327 -2.903 1.00 56.22 99 SER A CA 1
ATOM 781 C C . SER A 1 99 ? 19.390 6.601 -1.433 1.00 56.22 99 SER A C 1
ATOM 783 O O . SER A 1 99 ? 19.477 7.751 -1.001 1.00 56.22 99 SER A O 1
ATOM 785 N N . ARG A 1 100 ? 19.631 5.517 -0.691 1.00 48.03 100 ARG A N 1
ATOM 786 C CA . ARG A 1 100 ? 20.505 5.472 0.496 1.00 48.03 100 ARG A CA 1
ATOM 787 C C . ARG A 1 100 ? 21.082 4.068 0.696 1.00 48.03 100 ARG A C 1
ATOM 789 O O . ARG A 1 100 ? 22.259 3.955 1.010 1.00 48.03 100 ARG A O 1
ATOM 796 N N . GLU A 1 101 ? 20.295 3.036 0.372 1.00 61.06 101 GLU A N 1
ATOM 797 C CA . GLU A 1 101 ? 20.709 1.618 0.387 1.00 61.06 101 GLU A CA 1
ATOM 798 C C . GLU A 1 101 ? 20.261 0.820 -0.859 1.00 61.06 101 GLU A C 1
ATOM 800 O O . GLU A 1 101 ? 20.650 -0.330 -1.032 1.00 61.06 101 GLU A O 1
ATOM 805 N N . GLY A 1 102 ? 19.513 1.436 -1.786 1.00 68.50 102 GLY A N 1
ATOM 806 C CA . GLY A 1 102 ? 19.054 0.783 -3.019 1.00 68.50 102 GLY A CA 1
ATOM 807 C C . GLY A 1 102 ? 17.731 0.023 -2.887 1.00 68.50 102 GLY A C 1
ATOM 808 O O . GLY A 1 102 ? 17.350 -0.670 -3.832 1.00 68.50 102 GLY A O 1
ATOM 809 N N . ASN A 1 103 ? 17.034 0.190 -1.761 1.00 82.06 103 ASN A N 1
ATOM 810 C CA . ASN A 1 103 ? 15.717 -0.381 -1.505 1.00 82.06 103 ASN A CA 1
ATOM 811 C C . ASN A 1 103 ? 14.675 0.170 -2.495 1.00 82.06 103 ASN A C 1
ATOM 813 O O . ASN A 1 103 ? 14.624 1.386 -2.739 1.00 82.06 103 ASN A O 1
ATOM 817 N N . PRO A 1 104 ? 13.849 -0.691 -3.107 1.00 84.56 104 PRO A N 1
ATOM 818 C CA . PRO A 1 104 ? 12.762 -0.254 -3.944 1.00 84.56 104 PRO A CA 1
ATOM 819 C C . PRO A 1 104 ? 11.598 0.226 -3.092 1.00 84.56 104 PRO A C 1
ATOM 821 O O . PRO A 1 104 ? 11.233 -0.352 -2.067 1.00 84.56 104 PRO A O 1
ATOM 824 N N . THR A 1 105 ? 10.984 1.272 -3.607 1.00 87.88 105 THR A N 1
ATOM 825 C CA . THR A 1 105 ? 9.815 1.924 -3.063 1.00 87.88 105 THR A CA 1
ATOM 826 C C . THR A 1 105 ? 8.688 1.788 -4.075 1.00 87.88 105 THR A C 1
ATOM 828 O O . THR A 1 105 ? 8.845 2.136 -5.250 1.00 87.88 105 THR A O 1
ATOM 831 N N . LEU A 1 106 ? 7.553 1.270 -3.627 1.00 89.75 106 LEU A N 1
ATOM 832 C CA . LEU A 1 106 ? 6.323 1.205 -4.398 1.00 89.75 106 LEU A CA 1
ATOM 833 C C . LEU A 1 106 ? 5.468 2.427 -4.060 1.00 89.75 106 LEU A C 1
ATOM 835 O O . LEU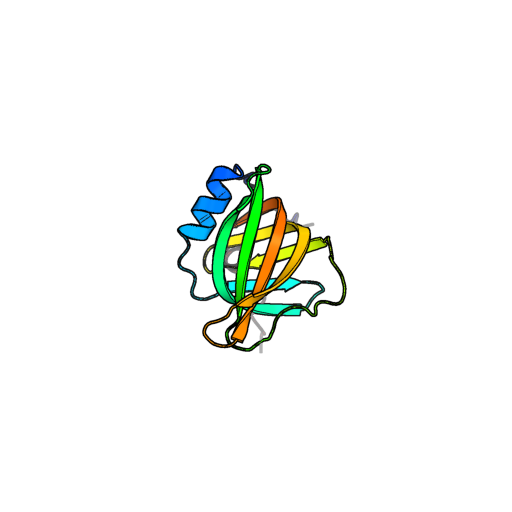 A 1 106 ? 5.179 2.679 -2.895 1.00 89.75 106 LEU A O 1
ATOM 839 N N . VAL A 1 107 ? 5.067 3.173 -5.084 1.00 90.19 107 VAL A N 1
ATOM 840 C CA . VAL A 1 107 ? 4.209 4.353 -4.955 1.00 90.19 107 VAL A CA 1
ATOM 841 C C . VAL A 1 107 ? 2.861 4.036 -5.589 1.00 90.19 107 VAL A C 1
ATOM 843 O O . VAL A 1 107 ? 2.788 3.717 -6.778 1.00 90.19 107 VAL A O 1
ATOM 846 N N . LEU A 1 108 ? 1.794 4.116 -4.799 1.00 91.50 108 LEU A N 1
ATOM 847 C CA . LEU A 1 108 ? 0.421 3.845 -5.213 1.00 91.50 108 LEU A CA 1
ATOM 848 C C . LEU A 1 108 ? -0.380 5.144 -5.220 1.00 91.50 108 LEU A C 1
ATOM 850 O O . LEU A 1 108 ? -0.464 5.832 -4.207 1.00 91.50 108 LEU A O 1
ATOM 854 N N . TYR A 1 109 ? -1.000 5.454 -6.354 1.00 90.62 109 TYR A N 1
ATOM 855 C CA . TYR A 1 109 ? -1.915 6.580 -6.492 1.00 90.62 109 TYR A CA 1
ATOM 856 C C . TYR A 1 109 ? -3.347 6.082 -6.312 1.00 90.62 109 TYR A C 1
ATOM 858 O O . TYR A 1 109 ? -3.901 5.389 -7.176 1.00 90.62 109 TYR A O 1
ATOM 866 N N . VAL A 1 110 ? -3.931 6.418 -5.167 1.00 89.88 110 VAL A N 1
ATOM 867 C CA . VAL A 1 110 ? -5.200 5.870 -4.688 1.00 89.88 110 VAL A CA 1
ATOM 868 C C . VAL A 1 110 ? -6.325 6.847 -5.005 1.00 89.88 110 VAL A C 1
ATOM 870 O O . VAL A 1 110 ? -6.311 8.007 -4.593 1.00 89.88 110 VAL A O 1
ATOM 873 N N . ARG A 1 111 ? -7.318 6.382 -5.768 1.00 87.56 111 ARG A N 1
ATOM 874 C CA . ARG A 1 111 ? -8.517 7.172 -6.079 1.00 87.56 111 ARG A CA 1
ATOM 875 C C . ARG A 1 111 ? -9.544 7.083 -4.962 1.00 87.56 111 ARG A C 1
ATOM 877 O O . ARG A 1 111 ? -10.194 8.087 -4.659 1.00 87.56 111 ARG A O 1
ATOM 884 N N . ASP A 1 112 ? -9.690 5.882 -4.422 1.00 85.50 112 ASP A N 1
ATOM 885 C CA . ASP A 1 112 ? -10.699 5.515 -3.442 1.00 85.50 112 ASP A CA 1
ATOM 886 C C . ASP A 1 112 ? -10.184 4.383 -2.552 1.00 85.50 112 ASP A C 1
ATOM 888 O O . ASP A 1 112 ? -9.270 3.654 -2.957 1.00 85.50 112 ASP A O 1
ATOM 892 N N . HIS A 1 113 ? -10.743 4.251 -1.356 1.00 86.19 113 HIS A N 1
ATOM 893 C CA . HIS A 1 113 ? -10.342 3.221 -0.407 1.00 86.19 113 HIS A CA 1
ATOM 894 C C . HIS A 1 113 ? -11.495 2.822 0.516 1.00 86.19 113 HIS A C 1
ATOM 896 O O . HIS A 1 113 ? -12.385 3.617 0.804 1.00 86.19 113 HIS A O 1
ATOM 902 N N . GLU A 1 114 ? -11.435 1.592 1.008 1.00 84.50 114 GLU A N 1
ATOM 903 C CA . GLU A 1 114 ? -12.319 1.061 2.044 1.00 84.50 114 GLU A CA 1
ATOM 904 C C . GLU A 1 114 ? -11.441 0.524 3.176 1.00 84.50 114 GLU A C 1
ATOM 906 O O . GLU A 1 114 ? -10.405 -0.085 2.897 1.00 84.50 114 GLU A O 1
ATOM 911 N N . SER A 1 115 ? -11.823 0.739 4.436 1.00 82.94 115 SER A N 1
ATOM 912 C CA . SER A 1 115 ? -11.088 0.231 5.598 1.00 82.94 115 SER A CA 1
ATOM 913 C C . SER A 1 115 ? -11.911 -0.776 6.397 1.00 82.94 115 SER A C 1
ATOM 915 O O . SER A 1 115 ? -13.138 -0.701 6.485 1.00 82.94 115 SER A O 1
ATOM 917 N N . TYR A 1 116 ? -11.202 -1.731 6.991 1.00 77.56 116 TYR A N 1
ATOM 918 C CA . TYR A 1 116 ? -11.744 -2.812 7.798 1.00 77.56 116 TYR A CA 1
ATOM 919 C C . TYR A 1 116 ? -10.816 -3.035 8.996 1.00 77.56 116 TYR A C 1
ATOM 921 O O . TYR A 1 116 ? -9.615 -3.207 8.815 1.00 77.56 116 TYR A O 1
ATOM 929 N N . GLU A 1 117 ? -11.335 -3.063 10.221 1.00 73.25 117 GLU A N 1
ATOM 930 C CA . GLU A 1 117 ? -10.525 -3.408 11.398 1.00 73.25 117 GLU A CA 1
ATOM 931 C C . GLU A 1 117 ? -10.250 -4.921 11.459 1.00 73.25 117 GLU A C 1
ATOM 933 O O . GLU A 1 117 ? -11.152 -5.750 11.269 1.00 73.25 117 GLU A O 1
ATOM 938 N N . TYR A 1 118 ? -9.018 -5.299 11.821 1.00 62.25 118 TYR A N 1
ATOM 939 C CA . TYR A 1 118 ? -8.644 -6.665 12.205 1.00 62.25 118 TYR A CA 1
ATOM 940 C C . TYR A 1 118 ? -9.224 -7.032 13.586 1.00 62.25 118 TYR A C 1
ATOM 942 O O . TYR A 1 118 ? -8.523 -7.394 14.518 1.00 62.25 118 TYR A O 1
ATOM 950 N N . GLY A 1 119 ? -10.544 -6.950 13.729 1.00 48.62 119 GLY A N 1
ATOM 951 C CA . GLY A 1 119 ? -11.309 -7.570 14.814 1.00 48.62 119 GLY A CA 1
ATOM 952 C C . GLY A 1 119 ? -12.238 -8.674 14.305 1.00 48.62 119 GLY A C 1
ATOM 953 O O . GLY A 1 119 ? -12.726 -9.495 15.077 1.00 48.62 119 GLY A O 1
ATOM 954 N N . PHE A 1 120 ? -12.481 -8.736 12.992 1.00 42.78 120 PHE A N 1
ATOM 955 C CA . PHE A 1 120 ? -13.514 -9.598 12.419 1.00 42.78 120 PHE A CA 1
ATOM 956 C C . PHE A 1 120 ? -13.092 -11.064 12.256 1.00 42.78 120 PHE A C 1
ATOM 958 O O . PHE A 1 120 ? -13.896 -11.955 12.509 1.00 42.78 120 PHE A O 1
ATOM 965 N N . GLY A 1 121 ? -11.838 -11.344 11.883 1.00 43.91 121 GLY A N 1
ATOM 966 C CA . GLY A 1 121 ? -11.328 -12.721 11.793 1.00 43.91 121 GLY A CA 1
ATOM 967 C C . GLY A 1 121 ? -11.337 -13.436 13.150 1.00 43.91 121 GLY A C 1
ATOM 968 O O . GLY A 1 121 ? -11.743 -14.594 13.244 1.00 43.91 121 GLY A O 1
ATOM 969 N N . GLU A 1 122 ? -10.993 -12.713 14.218 1.00 46.12 122 GLU A N 1
ATOM 970 C CA . GLU A 1 122 ? -11.084 -13.196 15.600 1.00 46.12 122 GLU A CA 1
ATOM 971 C C . GLU A 1 122 ? -12.540 -13.262 16.096 1.00 46.12 122 GLU A C 1
ATOM 973 O O . GLU A 1 122 ? -12.910 -14.223 16.770 1.00 46.12 122 GLU A O 1
ATOM 978 N N . GLN A 1 123 ? -13.414 -12.325 15.704 1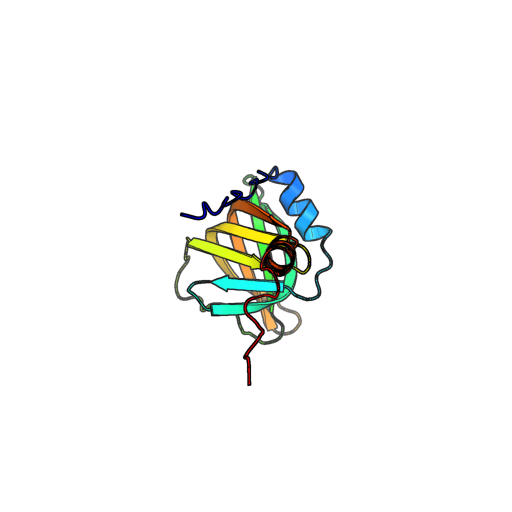.00 41.69 123 GLN A N 1
ATOM 979 C CA . GLN A 1 123 ? -14.856 -12.421 15.978 1.00 41.69 123 GLN A CA 1
ATOM 980 C C . GLN A 1 123 ? -15.514 -13.596 15.244 1.00 41.69 123 GLN A C 1
ATOM 982 O O . GLN A 1 123 ? -16.369 -14.268 15.820 1.00 41.69 123 GLN A O 1
ATOM 987 N N . MET A 1 124 ? -15.102 -13.912 14.013 1.00 41.72 124 MET A N 1
ATOM 988 C CA . MET A 1 124 ? -15.522 -15.121 13.305 1.00 41.72 124 MET A CA 1
ATOM 989 C C . MET A 1 124 ? -14.990 -16.370 14.003 1.00 41.72 124 MET A C 1
ATOM 991 O O . MET A 1 124 ? -15.757 -17.305 14.194 1.00 41.72 124 MET A O 1
ATOM 995 N N . GLN A 1 125 ? -13.738 -16.389 14.466 1.00 42.31 125 GLN A N 1
ATOM 996 C CA . GLN A 1 125 ? -13.202 -17.512 15.240 1.00 42.31 125 GLN A CA 1
ATOM 997 C C . GLN A 1 125 ? -13.937 -17.708 16.579 1.00 42.31 125 GLN A C 1
ATOM 999 O O . GLN A 1 125 ? -14.166 -18.844 16.987 1.00 42.31 125 GLN A O 1
ATOM 1004 N N . ALA A 1 126 ? -14.373 -16.624 17.227 1.00 39.94 126 ALA A N 1
ATOM 1005 C CA . ALA A 1 126 ? -15.204 -16.667 18.431 1.00 39.94 126 ALA A CA 1
ATOM 1006 C C . ALA A 1 126 ? -16.668 -17.071 18.149 1.00 39.94 126 ALA A C 1
ATOM 1008 O O . ALA A 1 126 ? -17.328 -17.640 19.018 1.00 39.94 126 ALA A O 1
ATOM 1009 N N . SER A 1 127 ? -17.172 -16.807 16.937 1.00 43.47 127 SER A N 1
ATOM 1010 C CA . SER A 1 127 ? -18.527 -17.170 16.480 1.00 43.47 127 SER A CA 1
ATOM 1011 C C . SER A 1 127 ? -18.606 -18.572 15.866 1.00 43.47 127 SER A C 1
ATOM 1013 O O . SER A 1 127 ? -19.683 -19.170 15.805 1.00 43.47 127 SER A O 1
ATOM 1015 N N . ILE A 1 128 ? -17.476 -19.115 15.410 1.00 44.25 128 ILE A N 1
ATOM 1016 C CA . ILE A 1 128 ? -17.324 -20.510 15.005 1.00 44.25 128 ILE A CA 1
ATOM 1017 C C . ILE A 1 128 ? -17.218 -21.322 16.296 1.00 44.25 128 ILE A C 1
ATOM 1019 O O . ILE A 1 128 ? -16.144 -21.612 16.819 1.00 44.25 128 ILE A O 1
ATOM 1023 N N . ASP A 1 129 ? -18.395 -21.647 16.829 1.00 42.94 129 ASP A N 1
ATOM 1024 C CA . ASP A 1 129 ? -18.608 -22.575 17.932 1.00 42.94 129 ASP A CA 1
ATOM 1025 C C . ASP A 1 129 ? -17.641 -23.765 17.802 1.00 42.94 129 ASP A C 1
ATOM 1027 O O . ASP A 1 129 ? -17.592 -24.442 16.767 1.00 42.94 129 ASP A O 1
ATOM 1031 N N . SER A 1 130 ? -16.873 -24.035 18.861 1.00 45.56 130 SER A N 1
ATOM 1032 C CA . SER A 1 130 ? -15.846 -25.086 18.960 1.00 45.56 130 SER A CA 1
ATOM 1033 C C . SER A 1 130 ? -16.398 -26.521 18.824 1.00 45.56 130 SER A C 1
ATOM 1035 O O . SER A 1 130 ? -15.766 -27.494 19.234 1.00 45.56 130 SER A O 1
ATOM 1037 N N . ARG A 1 131 ? -17.597 -26.684 18.257 1.00 48.91 131 ARG A N 1
ATOM 1038 C CA . ARG A 1 131 ? -18.244 -27.958 17.928 1.00 48.91 131 ARG A CA 1
ATOM 1039 C C . ARG A 1 131 ? -17.646 -28.643 16.703 1.00 48.91 131 ARG A C 1
ATOM 1041 O O . ARG A 1 131 ? -17.826 -29.848 16.569 1.00 48.91 131 ARG A O 1
ATOM 1048 N N . TRP A 1 132 ? -16.924 -27.925 15.843 1.00 46.41 132 TRP A N 1
ATOM 1049 C CA . TRP A 1 132 ? -16.326 -28.506 14.632 1.00 46.41 132 TRP A CA 1
ATOM 1050 C C . TRP A 1 132 ? -14.976 -29.203 14.871 1.00 46.41 132 TRP A C 1
ATOM 1052 O O . TRP A 1 132 ? -14.512 -29.932 14.001 1.00 46.41 132 TRP A O 1
ATOM 1062 N N . THR A 1 133 ? -14.360 -29.051 16.050 1.00 43.81 133 THR A N 1
ATOM 1063 C CA . THR A 1 133 ? -13.053 -29.656 16.381 1.00 43.81 133 THR A CA 1
ATOM 1064 C C . THR A 1 133 ? -13.117 -30.890 17.283 1.00 43.81 133 THR A C 1
ATOM 1066 O O . THR A 1 133 ? -12.071 -31.422 17.652 1.00 43.81 133 THR A O 1
ATOM 1069 N N . ARG A 1 134 ? -14.302 -31.429 17.604 1.00 39.88 134 ARG A N 1
ATOM 1070 C CA . ARG A 1 134 ? -14.381 -32.761 18.231 1.00 39.88 134 ARG A CA 1
ATOM 1071 C C . ARG A 1 134 ? -14.358 -33.856 17.167 1.00 39.88 134 ARG A C 1
ATOM 1073 O O . ARG A 1 134 ? -15.400 -34.361 16.759 1.00 39.88 134 ARG A O 1
ATOM 1080 N N . HIS A 1 135 ? -13.151 -34.254 16.771 1.00 40.56 135 HIS A N 1
ATOM 1081 C CA . HIS A 1 135 ? -12.926 -35.628 16.331 1.00 40.56 135 HIS A CA 1
ATOM 1082 C C . HIS A 1 135 ? -13.278 -36.540 17.513 1.00 40.56 135 HIS A C 1
ATOM 1084 O O . HIS A 1 135 ? -12.590 -36.534 18.532 1.00 40.56 135 HIS A O 1
ATOM 1090 N N . TYR A 1 136 ? -14.399 -37.250 17.415 1.00 42.34 136 TYR A N 1
ATOM 1091 C CA . TYR A 1 136 ? -14.663 -38.382 18.294 1.00 42.34 136 TYR A CA 1
ATOM 1092 C C . TYR A 1 136 ? -13.747 -39.528 17.849 1.00 42.34 136 TYR A C 1
ATOM 1094 O O . TYR A 1 136 ? -13.837 -39.959 16.697 1.00 42.34 136 TYR A O 1
ATOM 1102 N N . GLU A 1 137 ? -12.856 -39.962 18.741 1.00 41.34 137 GLU A N 1
ATOM 1103 C CA . GLU A 1 137 ? -12.295 -41.322 18.726 1.00 41.34 137 GLU A CA 1
ATOM 1104 C C . GLU A 1 137 ? -13.307 -42.311 19.317 1.00 41.34 137 GLU A C 1
ATOM 1106 O O . GLU A 1 137 ? -14.018 -41.929 20.281 1.00 41.34 137 GLU A O 1
#

Radius of gyration: 18.06 Å; chains: 1; bounding box: 54×60×35 Å

pLDDT: mean 71.52, std 17.93, range [37.75, 91.5]